Protein AF-A0A7S3EYH0-F1 (afdb_monomer)

Nearest PDB structures (foldseek):
  5x2b-assembly10_J  TM=7.681E-01  e=6.829E+00  Mus musculus
  5x2b-assembly3_B  TM=5.338E-01  e=9.142E+00  Mus musculus
  4gbm-assembly1_A  TM=4.011E-01  e=4.539E+00  Moorena producens

Foldseek 3Di:
DLVPDQPLVDDDAQLLCCLVPVQVRVVVVCVSVVHDDDRDDPVPDAQPRNAADAPPDDDPSRDSVVRVCRHVVNVDDPLRVLLVCQVCVVVLVVVQVVCVVSVHDRNDPCSPPCVPDDRDPVSPPPPPPPDDD

Organism: NCBI:txid156174

Radius of gyration: 18.34 Å; Cα contact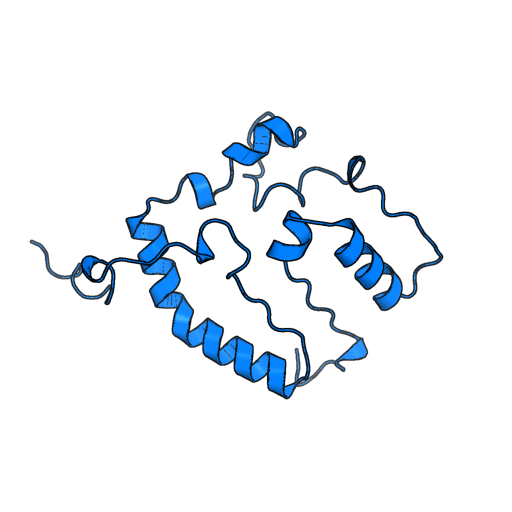s (8 Å, |Δi|>4): 96; chains: 1; bounding box: 41×30×54 Å

Solvent-accessible surface area (backbone atoms only — not comparable to full-atom values): 8553 Å² total; per-residue (Å²): 102,81,93,78,47,61,68,96,80,59,85,87,76,51,63,60,57,32,38,75,44,49,63,66,52,49,51,51,50,35,61,72,69,65,53,74,94,71,83,82,56,71,92,76,54,73,57,71,56,70,30,62,64,60,66,93,81,52,91,58,66,78,39,71,87,68,35,69,76,52,23,61,74,69,74,48,51,70,68,58,49,38,36,53,54,59,72,46,44,66,57,53,52,53,44,45,53,54,28,53,76,74,68,46,80,76,77,71,58,67,80,35,91,66,54,72,57,82,64,58,71,92,50,54,68,84,70,77,73,80,77,72,133

Mean predicted aligned error: 10.75 Å

pLDDT: mean 70.89, std 17.05, range [32.16, 94.56]

Secondary structure (DSSP, 8-state):
-TTTS-GGG-----HHHHHH-HHHHHHHHHHHTTPPS----GGGS-SSSSSTTB-TT-TTTT-HHHHTT-BHHHHS-HHHHHHHHHHHHHHHHHHHHHHHHTTPPP--GGGSTTTT----GGGSSGGGGS---

Structure (mmCIF, N/CA/C/O backbone):
data_AF-A0A7S3EYH0-F1
#
_entry.id   AF-A0A7S3EYH0-F1
#
loop_
_atom_site.group_PDB
_atom_site.id
_atom_site.type_symbol
_atom_site.label_atom_id
_atom_site.label_alt_id
_atom_site.label_comp_id
_atom_site.label_asym_id
_atom_site.label_entity_id
_atom_site.label_seq_id
_atom_site.pdbx_PDB_ins_code
_atom_site.Cartn_x
_atom_site.Cartn_y
_atom_site.Cartn_z
_atom_site.occupancy
_atom_site.B_iso_or_equiv
_atom_site.auth_seq_id
_atom_site.auth_comp_id
_atom_site.auth_asym_id
_atom_site.auth_atom_id
_atom_site.pdbx_PDB_model_num
ATOM 1 N N . TRP A 1 1 ? -7.631 -14.303 3.113 1.00 88.88 1 TRP A N 1
ATOM 2 C CA . TRP A 1 1 ? -7.983 -13.293 4.131 1.00 88.88 1 TRP A CA 1
ATOM 3 C C . TRP A 1 1 ? -9.419 -12.830 3.985 1.00 88.88 1 TRP A C 1
ATOM 5 O O . TRP A 1 1 ? -10.208 -13.155 4.858 1.00 88.88 1 TRP A O 1
ATOM 15 N N . LEU A 1 2 ? -9.782 -12.173 2.880 1.00 88.25 2 LEU A N 1
ATOM 16 C CA . LEU A 1 2 ? -11.116 -11.584 2.698 1.00 88.25 2 LEU A CA 1
ATOM 17 C C . LEU A 1 2 ? -12.288 -12.584 2.778 1.00 88.25 2 LEU A C 1
ATOM 19 O O . LEU A 1 2 ? -13.324 -12.256 3.338 1.00 88.25 2 LEU A O 1
ATOM 23 N N . GLY A 1 3 ? -12.107 -13.825 2.314 1.00 89.69 3 GLY A N 1
ATOM 24 C CA . GLY A 1 3 ? -13.129 -14.879 2.425 1.00 89.69 3 GLY A CA 1
ATOM 25 C C . GLY A 1 3 ? -13.194 -15.610 3.775 1.00 89.69 3 GLY A C 1
ATOM 26 O O . GLY A 1 3 ? -13.953 -16.562 3.905 1.00 89.69 3 GLY A O 1
ATOM 27 N N . VAL A 1 4 ? -12.368 -15.234 4.758 1.00 94.38 4 VAL A N 1
ATOM 28 C CA . VAL A 1 4 ? -12.229 -15.975 6.033 1.00 94.38 4 VAL A CA 1
ATOM 29 C C . VAL A 1 4 ? -12.332 -15.056 7.247 1.00 94.38 4 VAL A C 1
ATOM 31 O O . VAL A 1 4 ? -12.896 -15.431 8.269 1.00 94.38 4 VAL A O 1
ATOM 34 N N . VAL A 1 5 ? -11.785 -13.847 7.149 1.00 94.31 5 VAL A N 1
ATOM 35 C CA . VAL A 1 5 ? -11.739 -12.873 8.238 1.00 94.31 5 VAL A CA 1
ATOM 36 C C . VAL A 1 5 ? -12.744 -11.769 7.950 1.00 94.31 5 VAL A C 1
ATOM 38 O O . VAL A 1 5 ? -12.794 -11.237 6.842 1.00 94.31 5 VAL A O 1
ATOM 41 N N . ALA A 1 6 ? -13.545 -11.407 8.952 1.00 91.94 6 ALA A N 1
ATOM 42 C CA . ALA A 1 6 ? -14.538 -10.358 8.787 1.00 91.94 6 ALA A CA 1
ATOM 43 C C . ALA A 1 6 ? -13.857 -9.021 8.475 1.00 91.94 6 ALA A C 1
ATOM 45 O O . ALA A 1 6 ? -12.860 -8.665 9.102 1.00 91.94 6 ALA A O 1
ATOM 46 N N . LYS A 1 7 ? -14.457 -8.233 7.578 1.00 90.94 7 LYS A N 1
ATOM 47 C CA . LYS A 1 7 ? -13.938 -6.925 7.149 1.00 90.94 7 LYS A CA 1
ATOM 48 C C . LYS A 1 7 ? -13.482 -6.031 8.308 1.00 90.94 7 LYS A C 1
ATOM 50 O O . LYS A 1 7 ? -12.411 -5.446 8.254 1.00 90.94 7 LYS A O 1
ATOM 55 N N . ARG A 1 8 ? -14.265 -5.981 9.392 1.00 92.19 8 ARG A N 1
ATOM 56 C CA . ARG A 1 8 ? -13.973 -5.193 10.607 1.00 92.19 8 ARG A CA 1
ATOM 57 C C . ARG A 1 8 ? -12.673 -5.577 11.332 1.00 92.19 8 ARG A C 1
ATOM 59 O O . ARG A 1 8 ? -12.287 -4.880 12.255 1.00 92.19 8 ARG A O 1
ATOM 66 N N . GLN A 1 9 ? -12.057 -6.704 10.981 1.00 94.06 9 GLN A N 1
ATOM 67 C CA . GLN A 1 9 ? -10.817 -7.214 11.575 1.00 94.06 9 GLN A CA 1
ATOM 68 C C . GLN A 1 9 ? -9.610 -7.053 10.641 1.00 94.06 9 GLN A C 1
ATOM 70 O O . GLN A 1 9 ? -8.502 -7.419 11.018 1.00 94.06 9 GLN A O 1
ATOM 75 N N . ILE A 1 10 ? -9.803 -6.507 9.436 1.00 94.56 10 ILE A N 1
ATOM 76 C CA . ILE A 1 10 ? -8.726 -6.198 8.496 1.00 94.56 10 ILE A CA 1
ATOM 77 C C . ILE A 1 10 ? -8.803 -4.714 8.160 1.00 94.56 10 ILE A C 1
ATOM 79 O O . ILE A 1 10 ? -9.801 -4.249 7.609 1.00 94.56 10 ILE A O 1
ATOM 83 N N . MET A 1 11 ? -7.718 -3.996 8.431 1.00 92.38 11 MET A N 1
ATOM 84 C CA . MET A 1 11 ? -7.499 -2.641 7.943 1.00 92.38 11 MET A CA 1
ATOM 85 C C . MET A 1 11 ? -6.440 -2.681 6.847 1.00 92.38 11 MET A C 1
ATOM 87 O O . MET A 1 11 ? -5.386 -3.291 7.019 1.00 92.38 11 MET A O 1
ATOM 91 N N . LEU A 1 12 ? -6.729 -2.028 5.727 1.00 91.00 12 LEU A N 1
ATOM 92 C CA . LEU A 1 12 ? -5.741 -1.761 4.692 1.00 91.00 12 LEU A CA 1
ATOM 93 C C . LEU A 1 12 ? -5.273 -0.320 4.849 1.00 91.00 12 LEU A C 1
ATOM 95 O O . LEU A 1 12 ? -6.093 0.577 5.045 1.00 91.00 12 LEU A O 1
ATOM 99 N N . ILE A 1 13 ? -3.963 -0.119 4.785 1.00 85.81 13 ILE A N 1
ATOM 100 C CA . ILE A 1 13 ? -3.330 1.192 4.899 1.00 85.81 13 ILE A CA 1
ATOM 101 C C . ILE A 1 13 ? -2.690 1.499 3.552 1.00 85.81 13 ILE A C 1
ATOM 103 O O . ILE A 1 13 ? -1.855 0.722 3.084 1.00 85.81 13 ILE A O 1
ATOM 107 N N . ASN A 1 14 ? -3.065 2.628 2.950 1.00 80.75 14 ASN A N 1
ATOM 108 C CA . ASN A 1 14 ? -2.375 3.125 1.771 1.00 80.75 14 ASN A CA 1
ATOM 109 C C . ASN A 1 14 ? -1.006 3.662 2.205 1.00 80.75 14 ASN A C 1
ATOM 111 O O . ASN A 1 14 ? -0.904 4.662 2.917 1.00 80.75 14 ASN A O 1
ATOM 115 N N . PHE A 1 15 ? 0.050 2.956 1.809 1.00 76.50 15 PHE A N 1
ATOM 116 C CA . PHE A 1 15 ? 1.409 3.308 2.199 1.00 76.50 15 PHE A CA 1
ATOM 117 C C . PHE A 1 15 ? 1.851 4.644 1.590 1.00 76.50 15 PHE A C 1
ATOM 119 O O . PHE A 1 15 ? 2.584 5.387 2.236 1.00 76.50 15 PHE A O 1
ATOM 126 N N . ASP A 1 16 ? 1.367 4.993 0.395 1.00 74.00 16 ASP A N 1
ATOM 127 C CA . ASP A 1 16 ? 1.690 6.269 -0.238 1.00 74.00 16 ASP A CA 1
ATOM 128 C C . ASP A 1 16 ? 1.104 7.440 0.563 1.00 74.00 16 ASP A C 1
ATOM 130 O O . ASP A 1 16 ? 1.848 8.339 0.958 1.00 74.00 16 ASP A O 1
ATOM 134 N N . GLU A 1 17 ? -0.188 7.376 0.903 1.00 74.12 17 GLU A N 1
ATOM 135 C CA . GLU A 1 17 ? -0.860 8.373 1.755 1.00 74.12 17 GLU A CA 1
ATOM 136 C C . GLU A 1 17 ? -0.211 8.473 3.136 1.00 74.12 17 GLU A C 1
ATOM 138 O O . GLU A 1 17 ? -0.024 9.567 3.666 1.00 74.12 17 GLU A O 1
ATOM 143 N N . TRP A 1 18 ? 0.175 7.334 3.714 1.00 75.25 18 TRP A N 1
ATOM 144 C CA . TRP A 1 18 ? 0.892 7.307 4.982 1.00 75.25 18 TRP A CA 1
ATOM 145 C C . TRP A 1 18 ? 2.238 8.037 4.885 1.00 75.25 18 TRP A C 1
ATOM 147 O O . TRP A 1 18 ? 2.560 8.845 5.760 1.00 75.25 18 TRP A O 1
ATOM 157 N N . THR A 1 19 ? 3.014 7.784 3.827 1.00 70.12 19 THR A N 1
ATOM 158 C CA . THR A 1 19 ? 4.325 8.424 3.637 1.00 70.12 19 THR A CA 1
ATOM 159 C C . THR A 1 19 ? 4.215 9.929 3.388 1.00 70.12 19 THR A C 1
ATOM 161 O O . THR A 1 19 ? 5.099 10.671 3.809 1.00 70.12 19 THR A O 1
A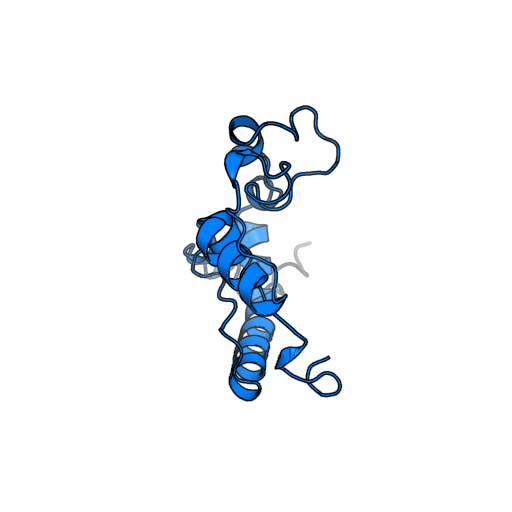TOM 164 N N . GLU A 1 20 ? 3.133 10.391 2.755 1.00 70.94 20 GLU A N 1
ATOM 165 C CA . GLU A 1 20 ? 2.862 11.815 2.532 1.00 70.94 20 GLU A CA 1
ATOM 166 C C . GLU A 1 20 ? 2.350 12.511 3.805 1.00 70.94 20 GLU A C 1
ATOM 168 O O . GLU A 1 20 ? 2.834 13.582 4.174 1.00 70.94 20 GLU A O 1
ATOM 173 N N . ASN A 1 21 ? 1.397 11.893 4.510 1.00 72.25 21 ASN A N 1
ATOM 174 C CA . ASN A 1 21 ? 0.840 12.403 5.759 1.00 72.25 21 ASN A CA 1
ATOM 175 C C . ASN A 1 21 ? 0.444 11.271 6.719 1.00 72.25 21 ASN A C 1
ATOM 177 O O . ASN A 1 21 ? -0.649 10.702 6.667 1.00 72.25 21 ASN A O 1
ATOM 181 N N . ALA A 1 22 ? 1.312 11.0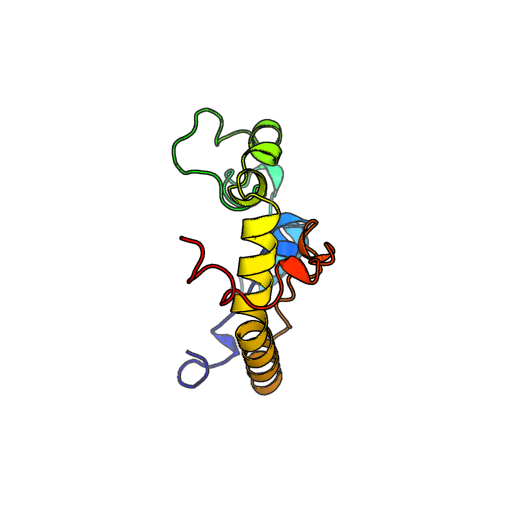10 7.695 1.00 76.19 22 ALA A N 1
ATOM 182 C CA . ALA A 1 22 ? 1.087 9.939 8.655 1.00 76.19 22 ALA A CA 1
ATOM 183 C C . ALA A 1 22 ? 0.005 10.223 9.703 1.00 76.19 22 ALA A C 1
ATOM 185 O O . ALA A 1 22 ? -0.540 9.280 10.277 1.00 76.19 22 ALA A O 1
ATOM 186 N N . SER A 1 23 ? -0.326 11.488 9.964 1.00 78.62 23 SER A N 1
ATOM 187 C CA . SER A 1 23 ? -1.242 11.848 11.051 1.00 78.62 23 SER A CA 1
ATOM 188 C C . SER A 1 23 ? -2.655 11.311 10.822 1.00 78.62 23 SER A C 1
ATOM 190 O O . SER A 1 23 ? -3.224 10.698 11.724 1.00 78.62 23 SER A O 1
ATOM 192 N N . SER A 1 24 ? -3.214 11.495 9.622 1.00 80.50 24 SER A N 1
ATOM 193 C CA . SER A 1 24 ? -4.564 11.019 9.280 1.00 80.50 24 SER A CA 1
ATOM 194 C C . SER A 1 24 ? -4.642 9.492 9.296 1.00 80.50 24 SER A C 1
ATOM 196 O O . SER A 1 24 ? -5.544 8.918 9.907 1.00 80.50 24 SER A O 1
ATOM 198 N N . THR A 1 25 ? -3.648 8.831 8.698 1.00 83.69 25 THR A N 1
ATOM 199 C CA . THR A 1 25 ? -3.541 7.368 8.674 1.00 83.69 25 THR A CA 1
ATOM 200 C C . THR A 1 25 ? -3.497 6.794 10.090 1.00 83.69 25 THR A C 1
ATOM 202 O O . THR A 1 25 ? -4.254 5.883 10.422 1.00 83.69 25 THR A O 1
ATOM 205 N N . MET A 1 26 ? -2.662 7.352 10.968 1.00 83.56 26 MET A N 1
ATOM 206 C CA . MET A 1 26 ? -2.509 6.837 12.330 1.00 83.56 26 MET A CA 1
ATOM 207 C C . MET A 1 26 ? -3.705 7.140 13.235 1.00 83.56 26 MET A C 1
ATOM 209 O O . MET A 1 26 ? -4.000 6.349 14.131 1.00 83.56 26 MET A O 1
ATOM 213 N N . GLN A 1 27 ? -4.441 8.226 12.984 1.00 85.12 27 GLN A N 1
ATOM 214 C CA . GLN A 1 27 ? -5.736 8.452 13.628 1.00 85.12 27 GLN A CA 1
ATOM 215 C C . GLN A 1 27 ? -6.749 7.370 13.230 1.00 85.12 27 GLN A C 1
ATOM 217 O O . GLN A 1 27 ? -7.421 6.820 14.104 1.00 85.12 27 GLN A O 1
ATOM 222 N N . ALA A 1 28 ? -6.819 7.008 11.944 1.00 87.38 28 ALA A N 1
ATOM 223 C CA . ALA A 1 28 ? -7.683 5.924 11.475 1.00 87.38 28 ALA A CA 1
ATOM 224 C C . ALA A 1 28 ? -7.289 4.568 12.091 1.00 87.38 28 ALA A C 1
ATOM 226 O O . ALA A 1 28 ? -8.160 3.815 12.525 1.00 87.38 28 ALA A O 1
ATOM 227 N N . VAL A 1 29 ? -5.984 4.286 12.214 1.00 88.12 29 VAL A N 1
ATOM 228 C CA . VAL A 1 29 ? -5.475 3.090 12.913 1.00 88.12 29 VAL A CA 1
ATOM 229 C C . VAL A 1 29 ? -5.906 3.088 14.379 1.00 88.12 29 VAL A C 1
ATOM 231 O O . VAL A 1 29 ? -6.378 2.071 14.885 1.00 88.12 29 VAL A O 1
ATOM 234 N N . GLY A 1 30 ? -5.794 4.231 15.057 1.00 88.75 30 GLY A N 1
ATOM 235 C CA . GLY A 1 30 ? -6.231 4.393 16.440 1.00 88.75 30 GLY A CA 1
ATOM 236 C C . GLY A 1 30 ? -7.707 4.073 16.649 1.00 88.75 30 GLY A C 1
ATOM 237 O O . GLY A 1 30 ? -8.056 3.345 17.577 1.00 88.75 30 GLY A O 1
ATOM 238 N N . GLN A 1 31 ? -8.562 4.570 15.755 1.00 90.25 31 GLN A N 1
ATOM 239 C CA . GLN A 1 31 ? -9.998 4.291 15.769 1.00 90.25 31 GLN A CA 1
ATOM 240 C C . GLN A 1 31 ? -10.294 2.814 15.493 1.00 90.25 31 GLN A C 1
ATOM 242 O O . GLN A 1 31 ? -11.085 2.203 16.210 1.00 90.25 31 GLN A O 1
ATOM 247 N N . PHE A 1 32 ? -9.636 2.226 14.491 1.00 92.50 32 PHE A N 1
ATOM 248 C CA . PHE A 1 32 ? -9.802 0.818 14.131 1.00 92.50 32 PHE A CA 1
ATOM 249 C C . PHE A 1 32 ? -9.433 -0.123 15.287 1.00 92.50 32 PHE A C 1
ATOM 251 O O . PHE A 1 32 ? -10.166 -1.067 15.582 1.00 92.50 32 PHE A O 1
ATOM 258 N N . LEU A 1 33 ? -8.324 0.163 15.974 1.00 92.81 33 LEU A N 1
ATOM 259 C CA . LEU A 1 33 ? -7.840 -0.604 17.123 1.00 92.81 33 LEU A CA 1
ATOM 260 C C . LEU A 1 33 ? -8.541 -0.249 18.445 1.00 92.81 33 LEU A C 1
ATOM 262 O O . LEU A 1 33 ? -8.249 -0.876 19.460 1.00 92.81 33 LEU A O 1
ATOM 266 N N . GLN A 1 34 ? -9.450 0.734 18.446 1.00 91.69 34 GLN A N 1
ATOM 267 C CA . GLN A 1 34 ? -10.144 1.236 19.640 1.00 91.69 34 GLN A CA 1
ATOM 268 C C . GLN A 1 34 ? -9.177 1.661 20.753 1.00 91.69 34 GLN A C 1
ATOM 270 O O . GLN A 1 34 ? -9.389 1.385 21.935 1.00 91.69 34 GLN A O 1
ATOM 275 N N . LEU A 1 35 ? -8.089 2.330 20.373 1.00 87.44 35 LEU A N 1
ATOM 276 C CA . LEU A 1 35 ? -7.130 2.845 21.340 1.00 87.44 35 LEU A CA 1
ATOM 277 C C . LEU A 1 35 ? -7.742 4.021 22.104 1.00 87.44 35 LEU A C 1
ATOM 279 O O . LEU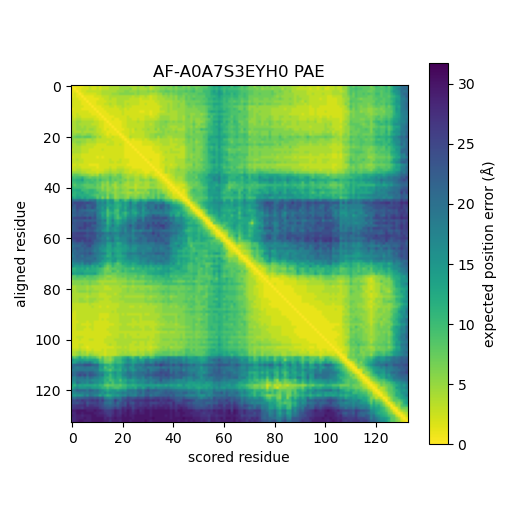 A 1 35 ? -8.480 4.835 21.543 1.00 87.44 35 LEU A O 1
ATOM 283 N N . SER A 1 36 ? -7.380 4.145 23.382 1.00 87.06 36 SER A N 1
ATOM 284 C CA . SER A 1 36 ? -7.626 5.369 24.147 1.00 87.06 36 SER A CA 1
ATOM 285 C C . SER A 1 36 ? -7.089 6.585 23.382 1.00 87.06 36 SER A C 1
ATOM 287 O O . SER A 1 36 ? -6.081 6.444 22.683 1.00 87.06 36 SER A O 1
ATOM 289 N N . PRO A 1 37 ? -7.707 7.776 23.518 1.00 80.94 37 PRO A N 1
ATOM 290 C CA . PRO A 1 37 ? -7.256 8.972 22.818 1.00 80.94 37 PRO A CA 1
ATOM 291 C C . PRO A 1 37 ? -5.751 9.178 22.990 1.00 80.94 37 PRO A C 1
ATOM 293 O O . PRO A 1 37 ? -5.256 9.337 24.106 1.00 80.94 37 PRO A O 1
ATOM 296 N N . PHE A 1 38 ? -5.025 9.157 21.878 1.00 76.69 38 PHE A N 1
ATOM 297 C CA . PHE A 1 38 ? -3.591 9.390 21.849 1.00 76.69 38 PHE A CA 1
ATOM 298 C C . PHE A 1 38 ? -3.272 10.365 20.724 1.00 76.69 38 PHE A C 1
ATOM 300 O O . PHE A 1 38 ? -3.859 10.325 19.642 1.00 76.69 38 PHE A O 1
ATOM 307 N N . THR A 1 39 ? -2.317 11.250 20.978 1.00 77.81 39 THR A N 1
ATOM 308 C CA . THR A 1 39 ? -1.775 12.121 19.941 1.00 77.81 39 THR A CA 1
ATOM 309 C C . THR A 1 39 ? -0.637 11.377 19.270 1.00 77.81 39 THR A C 1
ATOM 311 O O . THR A 1 39 ? 0.415 11.183 19.881 1.00 77.81 39 THR A O 1
ATOM 314 N N . PHE A 1 40 ? -0.832 10.951 18.022 1.00 73.69 40 PHE A N 1
ATOM 315 C CA . PHE A 1 40 ? 0.264 10.381 17.249 1.00 73.69 40 PHE A CA 1
ATOM 316 C C . PHE A 1 40 ? 1.320 11.460 16.985 1.00 73.69 40 PHE A C 1
ATOM 318 O O . PHE A 1 40 ? 1.047 12.471 16.337 1.00 73.69 40 PHE A O 1
ATOM 325 N N . ARG A 1 41 ? 2.532 11.252 17.500 1.00 73.38 41 ARG A N 1
ATOM 326 C CA . ARG A 1 41 ? 3.654 12.177 17.331 1.00 73.38 41 ARG A CA 1
ATOM 327 C C . ARG A 1 41 ? 4.523 11.710 16.172 1.00 73.38 41 ARG A C 1
ATOM 329 O O . ARG A 1 41 ? 5.498 10.994 16.371 1.00 73.38 41 ARG A O 1
ATOM 336 N N . VAL A 1 42 ? 4.166 12.130 14.957 1.00 67.06 42 VAL A N 1
ATOM 337 C CA . VAL A 1 42 ? 4.862 11.746 13.711 1.00 67.06 42 VAL A CA 1
ATOM 338 C C . VAL A 1 42 ? 6.379 11.967 13.807 1.00 67.06 42 VAL A C 1
ATOM 340 O O . VAL A 1 42 ? 7.146 11.113 13.381 1.00 67.06 42 VAL A O 1
ATOM 343 N N . HIS A 1 43 ? 6.816 13.076 14.414 1.00 61.72 43 HIS A N 1
ATOM 344 C CA . HIS A 1 43 ? 8.235 13.430 14.559 1.00 61.72 43 HIS A CA 1
ATOM 345 C C . HIS A 1 43 ? 9.019 12.539 15.539 1.00 61.72 43 HIS A C 1
ATOM 347 O O . HIS A 1 43 ? 10.246 12.539 15.502 1.00 61.72 43 HIS A O 1
ATOM 353 N N . GLU A 1 44 ? 8.330 11.792 16.406 1.00 64.19 44 GLU A N 1
ATOM 354 C CA . GLU A 1 44 ? 8.930 10.836 17.348 1.00 64.19 44 GLU A CA 1
ATOM 355 C C . GLU A 1 44 ? 8.849 9.387 16.829 1.00 64.19 44 GLU A C 1
ATOM 357 O O . GLU A 1 44 ? 9.441 8.479 17.416 1.00 64.19 44 GLU A O 1
ATOM 362 N N . ALA A 1 45 ? 8.131 9.146 15.725 1.00 61.38 45 ALA A N 1
ATOM 363 C CA . ALA A 1 45 ? 8.024 7.825 15.125 1.00 61.38 45 ALA A CA 1
ATOM 364 C C . ALA A 1 45 ? 9.366 7.410 14.497 1.00 61.38 45 ALA A C 1
ATOM 366 O O . ALA A 1 45 ? 9.965 8.140 13.707 1.00 61.38 45 ALA A O 1
ATOM 367 N N . HIS A 1 46 ? 9.847 6.216 14.851 1.00 48.91 46 HIS A N 1
ATOM 368 C CA . HIS A 1 46 ? 11.127 5.694 14.375 1.00 48.91 46 HIS A CA 1
ATOM 369 C C . HIS A 1 46 ? 11.132 5.570 12.837 1.00 48.91 46 HIS A C 1
ATOM 371 O O . HIS A 1 46 ? 10.182 5.040 12.266 1.00 48.91 46 HIS A O 1
ATOM 377 N N . ASN A 1 47 ? 12.217 6.046 12.210 1.00 48.75 47 ASN A N 1
ATOM 378 C CA . ASN A 1 47 ? 12.615 6.182 10.786 1.00 48.75 47 ASN A CA 1
ATOM 379 C C . ASN A 1 47 ? 12.135 5.219 9.676 1.00 48.75 47 ASN A C 1
ATOM 381 O O . ASN A 1 47 ? 12.601 5.314 8.545 1.00 48.75 47 ASN A O 1
ATOM 385 N N . THR A 1 48 ? 11.214 4.305 9.921 1.00 49.94 48 THR A N 1
ATOM 386 C CA . THR A 1 48 ? 10.801 3.278 8.954 1.00 49.94 48 THR A CA 1
ATOM 387 C C . THR A 1 48 ? 9.589 3.660 8.103 1.00 49.94 48 THR A C 1
ATOM 389 O O . THR A 1 48 ? 9.250 2.922 7.183 1.00 49.94 48 THR A O 1
ATOM 392 N N . HIS A 1 49 ? 8.939 4.798 8.375 1.00 50.19 49 HIS A N 1
ATOM 393 C CA . HIS A 1 49 ? 7.621 5.098 7.797 1.00 50.19 49 HIS A CA 1
ATOM 394 C C . HIS A 1 49 ? 7.576 6.319 6.874 1.00 50.19 49 HIS A C 1
ATOM 396 O O . HIS A 1 49 ? 6.821 6.314 5.912 1.00 50.19 49 HIS A O 1
ATOM 402 N N . ILE A 1 50 ? 8.393 7.349 7.123 1.00 48.75 50 ILE A N 1
ATOM 403 C CA . ILE A 1 50 ? 8.423 8.557 6.273 1.00 48.75 50 ILE A CA 1
ATOM 404 C C . ILE A 1 50 ? 9.271 8.327 5.016 1.00 48.75 50 ILE A C 1
ATOM 406 O O . ILE A 1 50 ? 8.993 8.875 3.953 1.00 48.75 50 ILE A O 1
ATOM 410 N N . ALA A 1 51 ? 10.294 7.481 5.109 1.00 48.75 51 ALA A N 1
ATOM 411 C CA . ALA A 1 51 ? 11.105 7.113 3.967 1.00 48.75 51 ALA A CA 1
ATOM 412 C C . ALA A 1 51 ? 10.676 5.743 3.447 1.00 48.75 51 ALA A C 1
ATOM 414 O O . ALA A 1 51 ? 10.946 4.716 4.072 1.00 48.75 51 ALA A O 1
ATOM 415 N N . ARG A 1 52 ? 10.003 5.737 2.295 1.00 54.22 52 ARG A N 1
ATOM 416 C CA . ARG A 1 52 ? 9.680 4.532 1.524 1.00 54.22 52 ARG A CA 1
ATOM 417 C C . ARG A 1 52 ? 10.876 3.579 1.503 1.00 54.22 52 ARG A C 1
ATOM 419 O O . ARG A 1 52 ? 11.929 3.947 0.993 1.00 54.22 52 ARG A O 1
ATOM 426 N N . SER A 1 53 ? 10.706 2.388 2.079 1.00 50.34 53 SER A N 1
ATOM 427 C CA . SER A 1 53 ? 11.670 1.278 2.084 1.00 50.34 53 SER A CA 1
ATOM 428 C C . SER A 1 53 ? 13.140 1.711 2.169 1.00 50.34 53 SER A C 1
ATOM 430 O O . SER A 1 53 ? 13.863 1.727 1.172 1.00 50.34 53 SER A O 1
ATOM 432 N N . VAL A 1 54 ? 13.600 2.038 3.375 1.00 48.62 54 VAL A N 1
ATOM 433 C CA . VAL A 1 54 ? 15.026 2.262 3.637 1.00 48.62 54 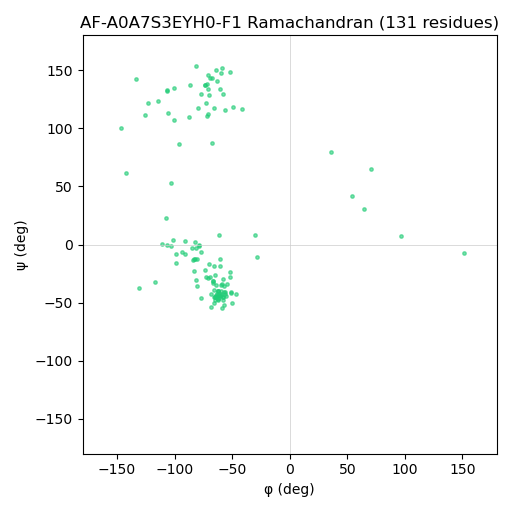VAL A CA 1
ATOM 434 C C . VAL A 1 54 ? 15.761 0.922 3.633 1.00 48.62 54 VAL A C 1
ATOM 436 O O . VAL A 1 54 ? 15.281 -0.042 4.233 1.00 48.62 54 VAL A O 1
ATOM 439 N N . HIS A 1 55 ? 16.939 0.839 3.010 1.00 46.84 55 HIS A N 1
ATOM 440 C CA . HIS A 1 55 ? 17.823 -0.309 3.215 1.00 46.84 55 HIS A CA 1
ATOM 441 C C . HIS A 1 55 ? 18.125 -0.458 4.713 1.00 46.84 55 HIS A C 1
ATOM 443 O O . HIS A 1 55 ? 18.758 0.412 5.315 1.00 46.84 55 HIS A O 1
ATOM 449 N N . VAL A 1 56 ? 17.684 -1.568 5.312 1.00 45.06 56 VAL A N 1
ATOM 450 C CA . VAL A 1 56 ? 18.023 -1.944 6.690 1.00 45.06 56 VAL A CA 1
ATOM 451 C C . VAL A 1 56 ? 19.523 -2.263 6.718 1.00 45.06 56 VAL A C 1
ATOM 453 O O . VAL A 1 56 ? 19.923 -3.390 6.448 1.00 45.06 56 VAL A O 1
ATOM 456 N N . GLY A 1 57 ? 20.369 -1.249 6.931 1.00 49.12 57 GLY A N 1
ATOM 457 C CA . GLY A 1 57 ? 21.826 -1.424 6.986 1.00 49.12 57 GLY A CA 1
ATOM 458 C C . GLY A 1 57 ? 22.700 -0.237 6.561 1.00 49.12 57 GLY A C 1
ATOM 459 O O . GLY A 1 57 ? 23.912 -0.323 6.738 1.00 49.12 57 GLY A O 1
ATOM 460 N N . GLN A 1 58 ? 22.155 0.864 6.025 1.00 50.03 58 GLN A N 1
ATOM 461 C CA . GLN A 1 58 ? 22.973 2.056 5.738 1.00 50.03 58 GLN A CA 1
ATOM 462 C C . GLN A 1 58 ? 23.095 2.991 6.951 1.00 50.03 58 GLN A C 1
ATOM 464 O O . GLN A 1 58 ? 22.117 3.266 7.648 1.00 50.03 58 GLN A O 1
ATOM 469 N N . ALA A 1 59 ? 24.309 3.503 7.192 1.00 46.62 59 ALA A N 1
ATOM 470 C CA . ALA A 1 59 ? 24.565 4.521 8.209 1.00 46.62 59 ALA A CA 1
ATOM 471 C C . ALA A 1 59 ? 23.707 5.770 7.933 1.00 46.62 59 ALA A C 1
ATOM 473 O O . ALA A 1 59 ? 23.692 6.270 6.813 1.00 46.62 59 ALA A O 1
ATOM 474 N N . GLY A 1 60 ? 22.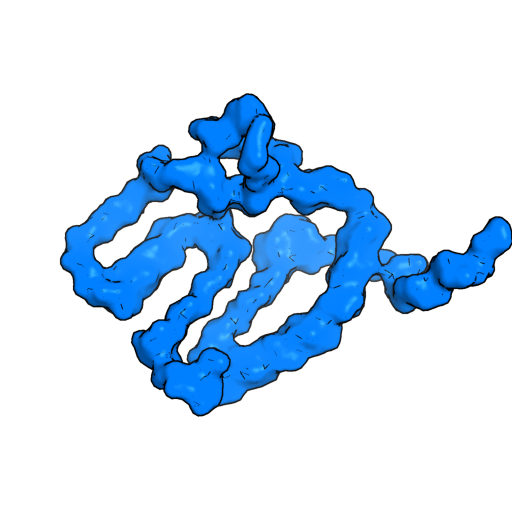984 6.267 8.942 1.00 49.31 60 GLY A N 1
ATOM 475 C CA . GLY A 1 60 ? 22.055 7.394 8.775 1.00 49.31 60 GLY A CA 1
ATOM 476 C C . GLY A 1 60 ? 20.591 7.000 8.554 1.00 49.31 60 GLY A C 1
ATOM 477 O O . GLY A 1 60 ? 19.757 7.888 8.393 1.00 49.31 60 GLY A O 1
ATOM 478 N N . SER A 1 61 ? 20.238 5.711 8.667 1.00 49.81 61 SER A N 1
ATOM 479 C CA . SER A 1 61 ? 18.847 5.218 8.703 1.00 49.81 61 SER A CA 1
ATOM 480 C C . SER A 1 61 ? 18.017 5.746 9.888 1.00 49.81 61 SER A C 1
ATOM 482 O O . SER A 1 61 ? 16.914 5.261 10.125 1.00 49.81 61 SER A O 1
ATOM 484 N N . THR A 1 62 ? 18.548 6.705 10.654 1.00 50.31 62 THR A N 1
ATOM 485 C CA . THR A 1 62 ? 17.901 7.374 11.779 1.00 50.31 62 THR A CA 1
ATOM 486 C C . THR A 1 62 ? 17.560 8.858 11.524 1.00 50.31 62 THR A C 1
ATOM 488 O O . THR A 1 62 ? 17.008 9.506 12.417 1.00 50.31 62 THR A O 1
ATOM 491 N N . ASN A 1 63 ? 17.849 9.413 10.338 1.00 54.34 63 ASN A N 1
ATOM 492 C CA . ASN A 1 63 ? 17.550 10.809 10.000 1.00 54.34 63 ASN A CA 1
ATOM 493 C C . ASN A 1 63 ? 16.719 10.941 8.710 1.00 54.34 63 ASN A C 1
ATOM 495 O O . ASN A 1 63 ? 17.219 10.745 7.604 1.00 54.34 63 ASN A O 1
ATOM 499 N N . VAL A 1 64 ? 15.465 11.377 8.855 1.00 51.44 64 VAL A N 1
ATOM 500 C CA . VAL A 1 64 ? 14.489 11.585 7.768 1.00 51.44 64 VAL A CA 1
ATOM 501 C C . VAL A 1 64 ? 15.038 12.431 6.609 1.00 51.44 64 VAL A C 1
ATOM 503 O O . VAL A 1 64 ? 14.822 12.088 5.447 1.00 51.44 64 VAL A O 1
ATOM 506 N N . GLY A 1 65 ? 15.781 13.505 6.904 1.00 53.19 65 GLY A N 1
ATOM 507 C CA . GLY A 1 65 ? 16.328 14.406 5.882 1.00 53.19 65 GLY A CA 1
ATOM 508 C C . GLY A 1 65 ? 17.439 13.769 5.046 1.00 53.19 65 GLY A C 1
ATOM 509 O O . GLY A 1 65 ? 17.618 14.118 3.884 1.00 53.19 65 GLY A O 1
ATOM 510 N N . THR A 1 66 ? 18.162 12.803 5.614 1.00 51.88 66 THR A N 1
ATOM 511 C CA . THR A 1 66 ? 19.207 12.055 4.908 1.00 51.88 66 THR A CA 1
ATOM 512 C C . THR A 1 66 ? 18.596 10.947 4.049 1.00 51.88 66 THR A C 1
ATOM 514 O O . THR A 1 66 ? 19.059 10.707 2.940 1.00 51.88 66 THR A O 1
ATOM 517 N N . ILE A 1 67 ? 17.515 10.312 4.514 1.00 50.09 67 ILE A N 1
ATOM 518 C CA . ILE A 1 67 ? 16.948 9.100 3.905 1.00 50.09 67 ILE A CA 1
ATOM 519 C C . ILE A 1 67 ? 16.018 9.377 2.711 1.00 50.09 67 ILE A C 1
ATOM 521 O O . ILE A 1 67 ? 15.875 8.511 1.851 1.00 50.09 67 ILE A O 1
ATOM 525 N N . ALA A 1 68 ? 15.431 10.571 2.585 1.00 51.97 68 ALA A N 1
ATOM 526 C CA . ALA A 1 68 ? 14.548 10.907 1.456 1.00 51.97 68 ALA A CA 1
ATOM 527 C C . ALA A 1 68 ? 15.177 10.622 0.069 1.00 51.97 68 ALA A C 1
ATOM 529 O O . ALA A 1 68 ? 14.472 10.286 -0.880 1.00 51.97 68 ALA A O 1
ATOM 530 N N . ASN A 1 69 ? 16.511 10.674 -0.027 1.00 51.12 69 ASN A N 1
ATOM 531 C CA . ASN A 1 69 ? 17.270 10.404 -1.251 1.00 51.12 69 ASN A CA 1
ATOM 532 C C . ASN A 1 69 ? 17.707 8.929 -1.421 1.00 51.12 69 ASN A C 1
ATOM 534 O O . ASN A 1 69 ? 18.200 8.556 -2.486 1.00 51.12 69 ASN A O 1
ATOM 538 N N . HIS A 1 70 ? 17.513 8.078 -0.408 1.00 51.78 70 HIS A N 1
ATOM 539 C CA . HIS A 1 70 ? 18.000 6.689 -0.339 1.00 51.78 70 HIS A CA 1
ATOM 540 C C . HIS A 1 70 ? 16.899 5.628 -0.502 1.00 51.78 70 HIS A C 1
ATOM 542 O O . HIS A 1 70 ? 17.060 4.490 -0.055 1.00 51.78 70 HIS A O 1
ATOM 548 N N . THR A 1 71 ? 15.770 5.969 -1.122 1.00 59.06 71 THR A N 1
ATOM 549 C CA . THR A 1 71 ? 14.725 4.978 -1.403 1.00 59.06 71 THR A CA 1
ATOM 550 C C . THR A 1 71 ? 15.226 3.965 -2.438 1.00 59.06 71 THR A C 1
ATOM 552 O O . THR A 1 71 ? 15.909 4.327 -3.393 1.00 59.06 71 THR A O 1
ATOM 555 N N . ILE A 1 72 ? 14.863 2.683 -2.311 1.00 61.06 72 ILE A N 1
ATOM 556 C CA . ILE A 1 72 ? 15.166 1.677 -3.356 1.00 61.06 72 ILE A CA 1
ATOM 557 C C . ILE A 1 72 ? 14.621 2.142 -4.718 1.00 61.06 72 ILE A C 1
ATOM 559 O O . ILE A 1 72 ? 15.242 1.936 -5.761 1.00 61.06 72 ILE A O 1
ATOM 563 N N . GLU A 1 73 ? 13.485 2.844 -4.701 1.00 59.84 73 GLU A N 1
ATOM 564 C CA . GLU A 1 73 ? 12.883 3.461 -5.878 1.00 59.84 73 GLU A CA 1
ATOM 565 C C . GLU A 1 73 ? 13.810 4.472 -6.567 1.00 59.84 73 GLU A C 1
ATOM 567 O O . GLU A 1 73 ? 13.746 4.585 -7.792 1.00 59.84 73 GLU A O 1
ATOM 572 N N . SER A 1 74 ? 14.659 5.211 -5.839 1.00 61.03 74 SER A N 1
ATOM 573 C CA . SER A 1 74 ? 15.611 6.167 -6.427 1.00 61.03 74 SER A CA 1
ATOM 574 C C . SER A 1 74 ? 16.751 5.466 -7.176 1.00 61.03 74 SER A C 1
ATOM 576 O O . SER A 1 74 ? 17.225 5.997 -8.179 1.00 61.03 74 SER A O 1
ATOM 578 N N . GLY A 1 75 ? 17.118 4.247 -6.763 1.00 66.44 75 GLY A N 1
ATOM 579 C CA . GLY A 1 75 ? 18.141 3.418 -7.412 1.00 66.44 75 GLY A CA 1
ATOM 580 C C . GLY A 1 75 ? 17.665 2.649 -8.651 1.00 66.44 75 GLY A C 1
ATOM 581 O O . GLY A 1 75 ? 18.488 2.124 -9.403 1.00 66.44 75 GLY A O 1
ATOM 582 N N . LEU A 1 76 ? 16.353 2.570 -8.897 1.00 72.19 76 LEU A N 1
ATOM 583 C CA . LEU A 1 76 ? 15.812 1.892 -10.075 1.00 72.19 76 LEU A CA 1
ATOM 584 C C . LEU A 1 76 ? 15.968 2.752 -11.330 1.00 72.19 76 LEU A C 1
ATOM 586 O O . LEU A 1 76 ? 15.533 3.905 -11.378 1.00 72.19 76 LEU A O 1
ATOM 590 N N . SER A 1 77 ? 16.515 2.153 -12.392 1.00 79.12 77 SER A N 1
ATOM 591 C CA . SER A 1 77 ? 16.540 2.800 -13.703 1.00 79.12 77 SER A CA 1
ATOM 592 C C . SER A 1 77 ? 15.113 3.097 -14.183 1.00 79.12 77 SER A C 1
ATOM 594 O O . SER A 1 77 ? 14.181 2.333 -13.916 1.00 79.12 77 SER A O 1
ATOM 596 N N . PHE A 1 78 ? 14.933 4.184 -14.940 1.00 77.19 78 PHE A N 1
ATOM 597 C CA . PHE A 1 78 ? 13.625 4.539 -15.505 1.00 77.19 78 PHE A CA 1
ATOM 598 C C . PHE A 1 78 ? 13.043 3.419 -16.385 1.00 77.19 78 PHE A C 1
ATOM 600 O O . PHE A 1 78 ? 11.843 3.158 -16.348 1.00 77.19 78 PHE A O 1
ATOM 607 N N . GLY A 1 79 ? 13.909 2.706 -17.118 1.00 78.25 79 GLY A N 1
ATOM 608 C CA . GLY A 1 79 ? 13.527 1.511 -17.867 1.00 78.25 79 GLY A CA 1
ATOM 609 C C . GLY A 1 79 ? 12.939 0.447 -16.944 1.00 78.25 79 GLY A C 1
ATOM 610 O O . GLY A 1 79 ? 11.800 0.052 -17.148 1.00 78.25 79 GLY A O 1
ATOM 611 N N . THR A 1 80 ? 13.663 0.055 -15.889 1.00 79.44 80 THR A N 1
ATOM 612 C CA . THR A 1 80 ? 13.204 -0.928 -14.889 1.00 79.44 80 THR A CA 1
ATOM 613 C C . THR A 1 80 ? 11.871 -0.537 -14.252 1.00 79.44 80 THR A C 1
ATOM 615 O O . THR A 1 80 ? 10.978 -1.372 -14.131 1.00 79.44 80 THR A O 1
ATOM 618 N N . HIS A 1 81 ? 11.715 0.735 -13.884 1.00 78.75 81 HIS A N 1
ATOM 619 C CA . HIS A 1 81 ? 10.473 1.264 -13.326 1.00 78.75 81 HIS A CA 1
ATOM 620 C C . HIS A 1 81 ? 9.281 1.051 -14.270 1.00 78.75 81 HIS A C 1
ATOM 622 O O . HIS A 1 81 ? 8.275 0.468 -13.869 1.00 78.75 81 HIS A O 1
ATOM 628 N N . CYS A 1 82 ? 9.405 1.471 -15.531 1.00 78.50 82 CYS A N 1
ATOM 629 C CA . CYS A 1 82 ? 8.295 1.393 -16.480 1.00 78.50 82 CYS A CA 1
ATOM 630 C C . CYS A 1 82 ? 7.855 -0.020 -16.798 1.00 78.50 82 CYS A C 1
ATOM 632 O O . CYS A 1 82 ? 6.680 -0.318 -17.006 1.00 78.50 82 CYS A O 1
ATOM 634 N N . ILE A 1 83 ? 8.842 -0.887 -16.817 1.00 81.19 83 ILE A N 1
ATOM 635 C CA . ILE A 1 83 ? 8.678 -2.285 -17.090 1.00 81.19 83 ILE A CA 1
ATOM 636 C C . ILE A 1 83 ? 7.905 -2.854 -15.862 1.00 81.19 83 ILE A C 1
ATOM 638 O O . ILE A 1 83 ? 6.781 -3.340 -16.017 1.00 81.19 83 ILE A O 1
ATOM 642 N N . LEU A 1 84 ? 8.346 -2.669 -14.611 1.00 82.12 84 LEU A N 1
ATOM 643 C CA . LEU A 1 84 ? 7.590 -3.160 -13.438 1.00 82.12 84 LEU A CA 1
ATOM 644 C C . LEU A 1 84 ? 6.150 -2.622 -13.385 1.00 82.12 84 LEU A C 1
ATOM 646 O O . LEU A 1 84 ? 5.222 -3.394 -13.138 1.00 82.12 84 LEU A O 1
ATOM 650 N N . HIS A 1 85 ? 5.951 -1.342 -13.705 1.00 79.19 85 HIS A N 1
ATOM 651 C CA . HIS A 1 85 ? 4.623 -0.733 -13.774 1.00 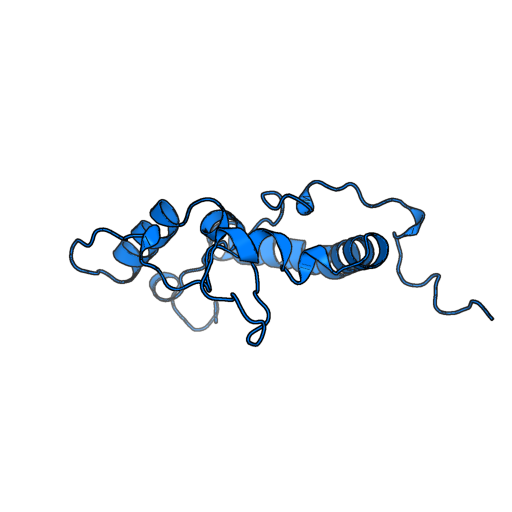79.19 85 HIS A CA 1
ATOM 652 C C . HIS A 1 85 ? 3.704 -1.457 -14.771 1.00 79.19 85 HIS A C 1
ATOM 654 O O . HIS A 1 85 ? 2.537 -1.714 -14.479 1.00 79.19 85 HIS A O 1
ATOM 660 N N . GLU A 1 86 ? 4.189 -1.789 -15.967 1.00 78.94 86 GLU A N 1
ATOM 661 C CA . GLU A 1 86 ? 3.376 -2.507 -16.950 1.00 78.94 86 GLU A CA 1
ATOM 662 C C . GLU A 1 86 ? 3.075 -3.942 -16.505 1.00 78.94 86 GLU A C 1
ATOM 664 O O . GLU A 1 86 ? 1.938 -4.398 -16.638 1.00 78.94 86 GLU A O 1
ATOM 669 N N . PHE A 1 87 ? 4.075 -4.638 -15.959 1.00 83.69 87 PHE A N 1
ATOM 670 C CA . PHE A 1 87 ? 3.929 -6.022 -15.511 1.00 83.69 87 PHE A CA 1
ATOM 671 C C . PHE A 1 87 ? 2.854 -6.155 -14.425 1.00 83.69 87 PHE A C 1
ATOM 673 O O . PHE A 1 87 ? 2.034 -7.070 -14.486 1.00 83.69 87 PHE A O 1
ATOM 680 N N . TYR A 1 88 ? 2.825 -5.226 -13.462 1.00 85.31 88 TYR A N 1
ATOM 681 C CA . TYR A 1 88 ? 1.868 -5.256 -12.355 1.00 85.31 88 TYR A CA 1
ATOM 682 C C . TYR A 1 88 ? 0.499 -4.645 -12.677 1.00 85.31 88 TYR A C 1
ATOM 684 O O . TYR A 1 88 ? -0.455 -4.899 -11.946 1.00 85.31 88 TYR A O 1
ATOM 692 N N . ARG A 1 89 ? 0.358 -3.904 -13.785 1.00 83.00 89 ARG A N 1
ATOM 693 C CA . ARG A 1 89 ? -0.900 -3.239 -14.165 1.00 83.00 89 ARG A CA 1
ATOM 694 C C . ARG A 1 89 ? -2.144 -4.145 -14.138 1.00 83.00 89 ARG A C 1
ATOM 696 O O . ARG A 1 89 ? -3.128 -3.716 -13.546 1.00 83.00 89 ARG A O 1
ATOM 703 N N . PRO A 1 90 ? -2.170 -5.347 -14.754 1.00 83.62 90 PRO A N 1
ATOM 704 C CA . PRO A 1 90 ? -3.366 -6.194 -14.696 1.00 83.62 90 PRO A CA 1
ATOM 705 C C . PRO A 1 90 ? -3.710 -6.616 -13.260 1.00 83.62 90 PRO A C 1
ATOM 707 O O . PRO A 1 90 ? -4.867 -6.545 -12.872 1.00 83.62 90 PRO A O 1
ATOM 710 N N . TYR A 1 91 ? -2.708 -6.939 -12.439 1.00 88.06 91 TYR A N 1
ATOM 711 C CA . TYR A 1 91 ? -2.919 -7.306 -11.036 1.00 88.06 91 TYR A CA 1
ATOM 712 C C . TYR A 1 91 ? -3.432 -6.134 -10.193 1.00 88.06 91 TYR A C 1
ATOM 714 O O . TYR A 1 91 ? -4.210 -6.346 -9.271 1.00 88.06 91 TYR A O 1
ATOM 722 N N . ALA A 1 92 ? -3.015 -4.903 -10.504 1.00 85.88 92 ALA A N 1
ATOM 723 C CA . ALA A 1 92 ? -3.550 -3.706 -9.860 1.00 85.88 92 ALA A CA 1
ATOM 724 C C . ALA A 1 92 ? -5.036 -3.499 -10.198 1.00 85.88 92 ALA A C 1
ATOM 726 O O . ALA A 1 92 ? -5.817 -3.158 -9.318 1.00 85.88 92 ALA A O 1
ATOM 727 N N . VAL A 1 93 ? -5.445 -3.774 -11.443 1.00 86.44 93 VAL A N 1
ATOM 728 C CA . VAL A 1 93 ? -6.862 -3.737 -11.847 1.00 86.44 93 VAL A CA 1
ATOM 729 C C . VAL A 1 93 ? -7.671 -4.819 -11.126 1.00 86.44 93 VAL A C 1
ATOM 731 O O . VAL A 1 93 ? -8.747 -4.527 -10.605 1.00 86.44 93 VAL A O 1
ATOM 734 N N . ASP A 1 94 ? -7.148 -6.044 -11.050 1.00 92.38 94 ASP A N 1
ATOM 735 C CA . ASP A 1 94 ? -7.802 -7.140 -10.323 1.00 92.38 94 ASP A CA 1
ATOM 736 C C . ASP A 1 94 ? -7.923 -6.824 -8.824 1.00 92.38 94 ASP A C 1
ATOM 738 O O . ASP A 1 94 ? -8.958 -7.084 -8.208 1.00 92.38 94 ASP A O 1
ATOM 742 N N . LEU A 1 95 ? -6.884 -6.218 -8.238 1.00 90.69 95 LEU A N 1
ATOM 743 C CA . LEU A 1 95 ? -6.898 -5.755 -6.855 1.00 90.69 95 LEU A CA 1
ATOM 744 C C . LEU A 1 95 ? -7.959 -4.670 -6.646 1.00 90.69 95 LEU A C 1
ATOM 746 O O . LEU A 1 95 ? -8.738 -4.789 -5.708 1.00 90.69 95 LEU A O 1
ATOM 750 N N . ASP A 1 96 ? -8.036 -3.657 -7.511 1.00 89.75 96 ASP A N 1
ATOM 751 C CA . ASP A 1 96 ? -9.057 -2.604 -7.431 1.00 89.75 96 ASP A CA 1
ATOM 752 C C . ASP A 1 96 ? -10.479 -3.195 -7.458 1.00 89.75 96 ASP A C 1
ATOM 754 O O . ASP A 1 96 ? -11.330 -2.806 -6.653 1.00 89.75 96 ASP A O 1
ATOM 758 N N . GLY A 1 97 ? -10.726 -4.179 -8.330 1.00 92.19 97 GLY A N 1
ATOM 759 C CA . GLY A 1 97 ? -11.998 -4.904 -8.385 1.00 92.19 97 GLY A CA 1
ATOM 760 C C . GLY A 1 97 ? -12.301 -5.665 -7.091 1.00 92.19 97 GLY A C 1
ATOM 761 O O . GLY A 1 97 ? -13.391 -5.531 -6.532 1.00 92.19 97 GLY A O 1
ATOM 762 N N . LEU A 1 98 ? -11.317 -6.403 -6.571 1.00 93.44 98 LEU A N 1
ATOM 763 C CA . LEU A 1 98 ? -11.443 -7.153 -5.322 1.00 93.44 98 LEU A CA 1
ATOM 764 C C . LEU A 1 98 ? -11.685 -6.228 -4.119 1.00 93.44 98 LEU A C 1
ATOM 766 O O . LEU A 1 98 ? -12.514 -6.518 -3.259 1.00 93.44 98 LEU A O 1
ATOM 770 N N . LEU A 1 99 ? -10.981 -5.099 -4.035 1.00 92.06 99 LEU A N 1
ATOM 771 C CA . LEU A 1 99 ? -11.174 -4.129 -2.960 1.00 92.06 99 LEU A CA 1
ATOM 772 C C . LEU A 1 99 ? -12.577 -3.523 -3.019 1.00 92.06 99 LEU A C 1
ATOM 774 O O . LEU A 1 99 ? -13.239 -3.451 -1.983 1.00 92.06 99 LEU A O 1
ATOM 778 N N . ALA A 1 100 ? -13.061 -3.169 -4.212 1.00 92.06 100 ALA A N 1
ATOM 779 C CA . ALA A 1 100 ? -14.411 -2.647 -4.400 1.00 92.06 100 ALA A CA 1
ATOM 780 C C . ALA A 1 100 ? -15.495 -3.656 -3.981 1.00 92.06 100 ALA A C 1
ATOM 782 O O . ALA A 1 100 ? -16.422 -3.282 -3.263 1.00 92.06 100 ALA A O 1
ATOM 783 N N . GLU A 1 101 ? -15.353 -4.935 -4.346 1.00 93.81 101 GLU A N 1
ATOM 784 C CA . GLU A 1 101 ? -16.286 -6.011 -3.971 1.00 93.81 101 GLU A CA 1
ATOM 785 C C . GLU A 1 101 ? -16.440 -6.139 -2.445 1.00 93.81 101 GLU A C 1
ATOM 787 O O . GLU A 1 101 ? -17.549 -6.273 -1.927 1.00 93.81 101 GLU A O 1
ATOM 792 N N . TYR A 1 102 ? -15.336 -6.023 -1.703 1.00 92.69 102 TYR A N 1
ATOM 793 C CA . TYR A 1 102 ? -15.330 -6.103 -0.237 1.00 92.69 102 TYR A CA 1
ATOM 794 C C . TYR A 1 102 ? -15.494 -4.723 0.440 1.00 92.69 102 TYR A C 1
ATOM 796 O O . TYR A 1 102 ? -15.490 -4.597 1.673 1.00 92.69 102 TYR A O 1
ATOM 804 N N . GLY A 1 103 ? -15.683 -3.663 -0.352 1.00 91.88 103 GLY A N 1
ATOM 805 C CA . GLY A 1 103 ? -15.881 -2.280 0.077 1.00 91.88 103 GLY A CA 1
ATOM 806 C C . GLY A 1 103 ? -14.675 -1.658 0.790 1.00 91.88 103 GLY A C 1
ATOM 807 O O . GLY A 1 103 ? -14.859 -0.863 1.715 1.00 91.88 103 GLY A O 1
ATOM 808 N N . TYR A 1 104 ? -13.462 -2.074 0.452 1.00 91.50 104 TYR A N 1
ATOM 809 C CA . TYR A 1 104 ? -12.234 -1.417 0.884 1.00 91.50 104 TYR A CA 1
ATOM 810 C C . TYR A 1 104 ? -11.922 -0.198 0.004 1.00 91.50 104 TYR A C 1
ATOM 812 O O . TYR A 1 104 ? -12.326 -0.167 -1.159 1.00 91.50 104 TYR A O 1
ATOM 820 N N . PRO A 1 105 ? -11.202 0.808 0.535 1.00 87.56 105 PRO A N 1
ATOM 821 C CA . PRO A 1 105 ? -10.678 1.888 -0.291 1.00 87.56 105 PRO A CA 1
ATOM 822 C C . PRO A 1 105 ? -9.663 1.347 -1.304 1.00 87.56 105 PRO A C 1
ATOM 824 O O . PRO A 1 105 ? -8.978 0.358 -1.036 1.00 87.56 105 PRO A O 1
ATOM 827 N N . LEU A 1 106 ? -9.564 2.007 -2.459 1.00 85.19 106 LEU A N 1
ATOM 828 C CA . LEU A 1 106 ? -8.559 1.684 -3.471 1.00 85.19 106 LEU A CA 1
ATOM 829 C C . LEU A 1 106 ? -7.161 2.068 -2.969 1.00 85.19 106 LEU A C 1
ATOM 831 O O . LEU A 1 106 ? -6.995 3.101 -2.326 1.00 85.19 106 LEU A O 1
ATOM 835 N N . MET A 1 107 ? -6.156 1.257 -3.298 1.00 81.62 107 MET A N 1
ATOM 836 C CA . MET A 1 107 ? -4.758 1.450 -2.880 1.00 81.62 107 MET A CA 1
ATOM 837 C C . MET A 1 107 ? -3.934 2.005 -4.046 1.00 81.62 107 MET A C 1
ATOM 839 O O . MET A 1 107 ? -2.958 1.392 -4.480 1.00 81.62 107 MET A O 1
ATOM 843 N N . ARG A 1 108 ? -4.396 3.110 -4.644 1.00 67.31 108 ARG A N 1
ATOM 844 C CA . ARG A 1 108 ? -3.812 3.621 -5.890 1.00 67.31 108 ARG A CA 1
ATOM 845 C C . ARG A 1 108 ? -2.431 4.217 -5.664 1.00 67.31 108 ARG A C 1
ATOM 847 O O . ARG A 1 108 ? -2.247 5.058 -4.792 1.00 67.31 108 ARG A O 1
ATOM 854 N N . TRP A 1 109 ? -1.519 3.834 -6.553 1.00 60.84 109 TRP A N 1
ATOM 855 C CA . TRP A 1 109 ? -0.141 4.322 -6.615 1.00 60.84 109 TRP A CA 1
ATOM 856 C C . TRP A 1 109 ? -0.021 5.725 -7.233 1.00 60.84 109 TRP A C 1
ATOM 858 O O . TRP A 1 109 ? 1.057 6.314 -7.248 1.00 60.84 109 TRP A O 1
ATOM 868 N N . ASP A 1 110 ? -1.121 6.273 -7.758 1.00 54.44 110 ASP A N 1
ATOM 869 C CA . ASP A 1 110 ? -1.172 7.546 -8.492 1.00 54.44 110 ASP A CA 1
ATOM 870 C C . ASP A 1 110 ? -0.707 8.755 -7.652 1.00 54.44 110 ASP A C 1
ATOM 872 O O . ASP A 1 110 ? -0.363 9.797 -8.206 1.00 54.44 110 ASP A O 1
ATOM 876 N N . THR A 1 111 ? -0.677 8.622 -6.322 1.00 44.50 111 THR A N 1
ATOM 877 C CA . THR A 1 111 ? -0.172 9.635 -5.380 1.00 44.50 111 THR A CA 1
ATOM 878 C C . THR A 1 111 ? 1.352 9.596 -5.208 1.00 44.50 111 THR A C 1
ATOM 880 O O . THR A 1 111 ? 1.942 10.540 -4.685 1.00 44.50 111 THR A O 1
ATOM 883 N N . ALA A 1 112 ? 2.036 8.553 -5.690 1.00 50.03 112 ALA A N 1
ATOM 884 C CA . ALA A 1 112 ? 3.492 8.499 -5.715 1.00 50.03 112 ALA A CA 1
ATOM 885 C C . ALA A 1 112 ? 4.070 9.419 -6.801 1.00 50.03 112 ALA A C 1
ATOM 887 O O . ALA A 1 112 ? 3.646 9.386 -7.955 1.00 50.03 112 ALA A O 1
ATOM 888 N N . SER A 1 113 ? 5.145 10.147 -6.482 1.00 51.25 113 SER A N 1
ATOM 889 C CA . SER A 1 113 ? 5.858 11.044 -7.414 1.00 51.25 113 SER A CA 1
ATOM 890 C C . SER A 1 113 ? 6.277 10.393 -8.744 1.00 51.25 113 SER A C 1
ATOM 892 O O . SER A 1 113 ? 6.441 11.088 -9.746 1.00 51.25 113 SER A O 1
ATOM 894 N N . LYS A 1 114 ? 6.427 9.060 -8.777 1.00 51.62 114 LYS A N 1
ATOM 895 C CA . LYS A 1 114 ? 6.722 8.276 -9.987 1.00 51.62 114 LYS A CA 1
ATOM 896 C C . LYS A 1 114 ? 5.499 7.613 -10.638 1.00 51.62 114 LYS A C 1
ATOM 898 O O . LYS A 1 114 ? 5.603 7.238 -11.799 1.00 51.62 114 LYS A O 1
ATOM 903 N N . GLY A 1 115 ? 4.358 7.503 -9.953 1.00 52.91 115 GLY A N 1
ATOM 904 C CA . GLY A 1 115 ? 3.110 6.967 -10.521 1.00 52.91 115 GLY A CA 1
ATOM 905 C C . GLY A 1 115 ? 2.547 7.845 -11.646 1.00 52.91 115 GLY A C 1
ATOM 906 O O . GLY A 1 115 ? 1.930 7.348 -12.582 1.00 52.91 115 GLY A O 1
ATOM 907 N N . GLY A 1 116 ? 2.857 9.147 -11.622 1.00 53.78 116 GLY A N 1
ATOM 908 C CA . GLY A 1 116 ? 2.525 10.092 -12.694 1.00 53.78 116 GLY A CA 1
ATOM 909 C C . GLY A 1 116 ? 3.444 10.048 -13.925 1.00 53.78 116 GLY A C 1
ATOM 910 O O . GLY A 1 116 ? 3.228 10.809 -14.870 1.00 53.78 116 GLY A O 1
ATOM 911 N N . LEU A 1 117 ? 4.487 9.205 -13.947 1.00 62.28 117 LEU A N 1
ATOM 912 C CA . LEU A 1 117 ? 5.398 9.129 -15.090 1.00 62.28 117 LEU A CA 1
ATOM 913 C C . LEU A 1 117 ? 4.781 8.292 -16.217 1.00 62.28 117 LEU A C 1
ATOM 915 O O . LEU A 1 117 ? 4.555 7.091 -16.093 1.00 62.28 117 LEU A O 1
ATOM 919 N N . ILE A 1 118 ? 4.557 8.924 -17.370 1.00 68.88 118 ILE A N 1
ATOM 920 C CA . ILE A 1 118 ? 4.064 8.229 -18.561 1.00 68.88 118 ILE A CA 1
ATOM 921 C C . ILE A 1 118 ? 5.176 7.336 -19.110 1.00 68.88 118 ILE A C 1
ATOM 923 O O . ILE A 1 118 ? 6.176 7.816 -19.648 1.00 68.88 118 ILE A O 1
ATOM 927 N N . CYS A 1 119 ? 4.974 6.024 -19.027 1.00 73.88 119 CYS A N 1
ATOM 928 C CA . CYS A 1 119 ? 5.924 5.062 -19.563 1.00 73.88 119 CYS A CA 1
ATOM 929 C C . CYS A 1 119 ? 5.908 5.006 -21.099 1.00 73.88 119 CYS A C 1
ATOM 931 O O . CYS A 1 119 ? 4.861 4.712 -21.694 1.00 73.88 119 CYS A O 1
ATOM 933 N N . PRO A 1 120 ? 7.058 5.263 -21.760 1.00 70.19 120 PRO A N 1
ATOM 934 C CA . PRO A 1 120 ? 7.161 5.231 -23.214 1.00 70.19 120 PRO A CA 1
ATOM 935 C C . PRO A 1 120 ? 6.790 3.875 -23.817 1.00 70.19 120 PRO A C 1
ATOM 937 O O . PRO A 1 120 ? 7.046 2.822 -23.232 1.00 70.19 120 PRO A O 1
ATOM 940 N N . SER A 1 121 ? 6.293 3.895 -25.055 1.00 65.69 121 SER A N 1
ATOM 941 C CA . SER A 1 121 ? 5.900 2.693 -25.803 1.00 65.69 121 SER A CA 1
ATOM 942 C C . SER A 1 12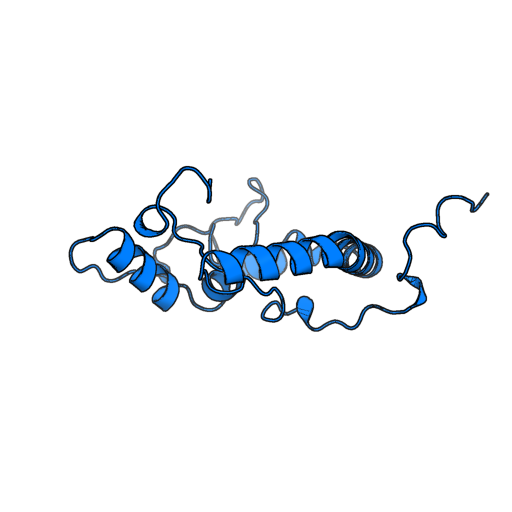1 ? 7.026 1.674 -25.998 1.00 65.69 121 SER A C 1
ATOM 944 O O . SER A 1 121 ? 6.743 0.486 -26.035 1.00 65.69 121 SER A O 1
ATOM 946 N N . ARG A 1 122 ? 8.297 2.097 -26.063 1.00 65.19 122 ARG A N 1
ATOM 947 C CA . ARG A 1 122 ? 9.451 1.182 -26.211 1.00 65.19 122 ARG A CA 1
ATOM 948 C C . ARG A 1 122 ? 9.682 0.252 -25.014 1.00 65.19 122 ARG A C 1
ATOM 950 O O . ARG A 1 122 ? 10.407 -0.725 -25.142 1.00 65.19 122 ARG A O 1
ATOM 957 N N . TYR A 1 123 ? 9.115 0.591 -23.857 1.00 64.19 123 TYR A N 1
ATOM 958 C CA . TYR A 1 123 ? 9.133 -0.246 -22.656 1.00 64.19 123 TYR A CA 1
ATOM 959 C C . TYR A 1 123 ? 7.795 -0.946 -22.427 1.00 64.19 123 TYR A C 1
ATOM 961 O O . TYR A 1 123 ? 7.689 -1.711 -21.475 1.00 64.19 123 TYR A O 1
ATOM 969 N N . ARG A 1 124 ? 6.799 -0.695 -23.292 1.00 58.16 124 ARG A N 1
ATOM 970 C CA . ARG A 1 124 ? 5.599 -1.520 -23.356 1.00 58.16 124 ARG A CA 1
ATOM 971 C C . ARG A 1 124 ? 5.982 -2.858 -23.980 1.00 58.16 124 ARG A C 1
ATOM 973 O O . ARG A 1 124 ? 6.710 -2.897 -24.970 1.00 58.16 124 ARG A O 1
ATOM 980 N N . TYR A 1 125 ? 5.462 -3.941 -23.426 1.00 61.12 125 TYR A N 1
ATOM 981 C CA . TYR A 1 125 ? 5.630 -5.314 -23.880 1.00 61.12 125 TYR A CA 1
ATOM 982 C C . TYR A 1 125 ? 7.045 -5.876 -23.670 1.00 61.12 125 TYR A C 1
ATOM 984 O O . TYR A 1 125 ? 7.715 -6.259 -24.629 1.00 61.12 125 TYR A O 1
ATOM 992 N N . TRP A 1 126 ? 7.457 -6.025 -22.403 1.00 53.66 126 TRP A N 1
ATOM 993 C CA . TRP A 1 126 ? 8.624 -6.767 -21.853 1.00 53.66 126 TRP A CA 1
ATOM 994 C C . TRP A 1 126 ? 9.182 -7.999 -22.594 1.00 53.66 126 TRP A C 1
ATOM 996 O O . TRP A 1 126 ? 10.235 -8.523 -22.231 1.00 53.66 126 TRP A O 1
ATOM 1006 N N . ARG A 1 127 ? 8.484 -8.525 -23.598 1.00 50.22 127 ARG A N 1
ATOM 1007 C CA . ARG A 1 127 ? 8.887 -9.674 -24.404 1.00 50.22 127 ARG A CA 1
ATOM 1008 C C . ARG A 1 127 ? 9.855 -9.346 -25.543 1.00 50.22 127 ARG A C 1
ATOM 1010 O O . ARG A 1 127 ? 10.462 -10.281 -26.053 1.00 50.22 127 ARG A O 1
ATOM 1017 N N . HIS A 1 128 ? 10.082 -8.084 -25.915 1.00 50.22 128 HIS A N 1
ATOM 1018 C CA . HIS A 1 128 ? 11.019 -7.779 -27.013 1.00 50.22 128 HIS A CA 1
ATOM 1019 C C . HIS A 1 128 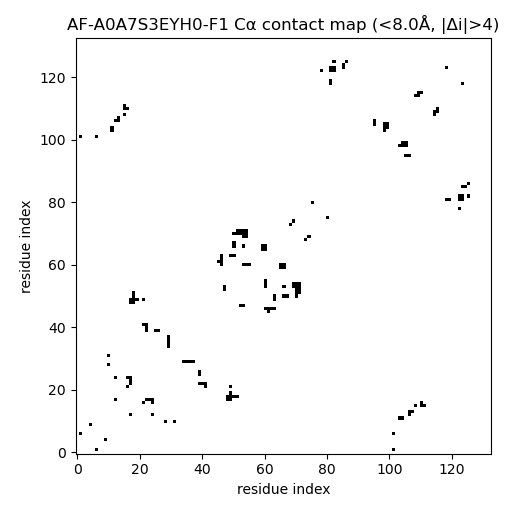? 12.513 -7.829 -26.639 1.00 50.22 128 HIS A C 1
ATOM 1021 O O . HIS A 1 128 ? 13.354 -7.669 -27.515 1.00 50.22 128 HIS A O 1
ATOM 1027 N N . LEU A 1 129 ? 12.864 -8.128 -25.383 1.00 47.53 129 LEU A N 1
ATOM 1028 C CA . LEU A 1 129 ? 14.264 -8.256 -24.944 1.00 47.53 129 LEU A CA 1
ATOM 1029 C C . LEU A 1 129 ? 14.762 -9.705 -24.806 1.00 47.53 129 LEU A C 1
ATOM 1031 O O . LEU A 1 129 ? 15.900 -9.907 -24.400 1.00 47.53 129 LEU A O 1
ATOM 1035 N N . LYS A 1 130 ? 13.959 -10.725 -25.153 1.00 40.56 130 LYS A N 1
ATOM 1036 C CA . LYS A 1 130 ? 14.420 -12.128 -25.096 1.00 40.56 130 LYS A CA 1
ATOM 1037 C C . LYS A 1 130 ? 15.185 -12.622 -26.328 1.00 40.56 130 LYS A C 1
ATOM 1039 O O . LYS A 1 130 ? 15.666 -13.742 -26.272 1.00 40.56 130 LYS A O 1
ATOM 1044 N N . ASN A 1 131 ? 15.341 -11.818 -27.384 1.00 38.44 131 ASN A N 1
ATOM 1045 C CA . ASN A 1 131 ? 16.091 -12.194 -28.592 1.00 38.44 131 ASN A CA 1
ATOM 1046 C C . ASN A 1 131 ? 16.896 -11.009 -29.160 1.00 38.44 131 ASN A C 1
ATOM 1048 O O . ASN A 1 131 ? 16.662 -10.583 -30.290 1.00 38.44 131 ASN A O 1
ATOM 1052 N N . VAL A 1 132 ? 17.835 -10.468 -28.382 1.00 32.16 132 VAL A N 1
ATOM 1053 C CA . VAL A 1 132 ? 18.959 -9.705 -28.945 1.00 32.16 132 VAL A CA 1
ATOM 1054 C C . VAL A 1 132 ? 20.188 -10.616 -28.830 1.00 32.16 132 VAL A C 1
ATOM 1056 O O . VAL A 1 132 ? 20.516 -10.970 -27.697 1.00 32.16 132 VAL A O 1
ATOM 1059 N N . PRO A 1 133 ? 20.777 -11.090 -29.946 1.00 39.50 133 PRO A N 1
ATOM 1060 C CA . PRO A 1 133 ? 22.069 -11.775 -29.917 1.00 39.50 133 PRO A CA 1
ATOM 1061 C C . PRO A 1 133 ? 23.190 -10.861 -29.411 1.00 39.50 133 PRO A C 1
ATOM 1063 O O . PRO A 1 133 ? 23.082 -9.626 -29.597 1.00 39.50 133 PRO A O 1
#

InterPro domains:
  IPR027417 P-loop containing nucleoside triphosphate hydrolase [G3DSA:3.40.50.300] (1-114)
  IPR027417 P-loop containing nucleoside triphosphate hydrolase [SSF52540] (1-101)

Sequence (133 aa):
WLGVVAKRQIMLINFDEWTENASSTMQAVGQFLQLSPFTFRVHEAHNTHIARSVHVGQAGSTNVGTIANHTIESGLSFGTHCILHEFYRPYAVDLDGLLAEYGYPLMRWDTASKGGLICPSRYRYWRHLKNVP